Protein AF-A0A1Q7MFW9-F1 (afdb_monomer_lite)

Sequence (158 aa):
MPTKRAYESSNGEKGNTLKLGLRKPKQKEQSEVTTAESVGSNRLRELCGNDAELFTTMSRLMFLDPKKIITPLDKTLKEAQDYEAQGNKLRAEIGYRIAGGISLSKGDLDGVNTYFSKATSLAGDSHPEYQIILKKSREAVAVAGKYYAEFDSANLQA

pLDDT: mean 81.82, std 22.63, range [28.22, 98.69]

Structure (mmCIF, N/CA/C/O backbone):
data_AF-A0A1Q7MFW9-F1
#
_entry.id   AF-A0A1Q7MFW9-F1
#
loop_
_atom_site.group_PDB
_atom_site.id
_atom_site.type_symbol
_atom_site.label_atom_id
_atom_site.label_alt_id
_atom_site.label_comp_id
_atom_site.label_asym_id
_atom_site.label_entity_id
_atom_site.label_seq_id
_atom_site.pdbx_PDB_ins_code
_atom_site.Cartn_x
_atom_site.Cartn_y
_atom_site.Cartn_z
_atom_site.occupancy
_atom_site.B_iso_or_equiv
_atom_site.auth_seq_id
_atom_site.auth_comp_id
_atom_site.auth_asym_id
_atom_site.auth_atom_id
_atom_site.pdbx_PDB_model_num
ATOM 1 N N . MET A 1 1 ? 23.913 26.179 65.422 1.00 28.22 1 MET A N 1
ATOM 2 C CA . MET A 1 1 ? 25.230 26.745 65.802 1.00 28.22 1 MET A CA 1
ATOM 3 C C . MET A 1 1 ? 26.003 25.662 66.573 1.00 28.22 1 MET A C 1
ATOM 5 O O . MET A 1 1 ? 25.335 24.867 67.216 1.00 28.22 1 MET A O 1
ATOM 9 N N . PRO A 1 2 ? 27.334 25.530 66.413 1.00 50.75 2 PRO A N 1
ATOM 10 C CA . PRO A 1 2 ? 27.967 24.445 65.633 1.00 50.75 2 PRO A CA 1
ATOM 11 C C . PRO A 1 2 ? 28.971 23.552 66.410 1.00 50.75 2 PRO A C 1
ATOM 13 O O . PRO A 1 2 ? 29.142 23.725 67.608 1.00 50.75 2 PRO A O 1
ATOM 16 N N . THR A 1 3 ? 29.695 22.699 65.653 1.00 42.19 3 THR A N 1
ATOM 17 C CA . THR A 1 3 ? 31.015 22.036 65.891 1.00 42.19 3 THR A CA 1
ATOM 18 C C . THR A 1 3 ? 30.978 20.551 66.301 1.00 42.19 3 THR A C 1
ATOM 20 O O . THR A 1 3 ? 30.142 20.167 67.095 1.00 42.19 3 THR A O 1
ATOM 23 N N . LYS A 1 4 ? 31.819 19.628 65.800 1.00 49.97 4 LYS A N 1
ATOM 24 C CA . LYS A 1 4 ? 33.060 19.679 64.995 1.00 49.97 4 LYS A CA 1
ATOM 25 C C . LYS A 1 4 ? 33.347 18.271 64.413 1.00 49.97 4 LYS A C 1
ATOM 27 O O . LYS A 1 4 ? 32.956 17.272 65.005 1.00 49.97 4 LYS A O 1
ATOM 32 N N . ARG A 1 5 ? 34.069 18.217 63.285 1.00 45.78 5 ARG A N 1
ATOM 33 C CA . ARG A 1 5 ? 34.756 17.032 62.720 1.00 45.78 5 ARG A CA 1
ATOM 34 C C . ARG A 1 5 ? 35.966 16.611 63.572 1.00 45.78 5 ARG A C 1
ATOM 36 O O . ARG A 1 5 ? 36.672 17.488 64.061 1.00 45.78 5 ARG A O 1
ATOM 43 N N . ALA A 1 6 ? 36.272 15.313 63.553 1.00 45.50 6 ALA A N 1
ATOM 44 C CA . ALA A 1 6 ? 37.610 14.687 63.556 1.00 45.50 6 ALA A CA 1
ATOM 45 C C . ALA A 1 6 ? 37.443 13.352 62.771 1.00 45.50 6 ALA A C 1
ATOM 47 O O . ALA A 1 6 ? 36.455 12.667 63.020 1.00 45.50 6 ALA A O 1
ATOM 48 N N . TYR A 1 7 ? 38.097 13.055 61.629 1.00 38.31 7 TYR A N 1
ATOM 49 C CA . TYR A 1 7 ? 39.507 12.643 61.400 1.00 38.31 7 TYR A CA 1
ATOM 50 C C . TYR A 1 7 ? 39.953 11.567 62.427 1.00 38.31 7 TYR A C 1
ATOM 52 O O . TYR A 1 7 ? 39.800 11.807 63.614 1.00 38.31 7 TYR A O 1
ATOM 60 N N . GLU A 1 8 ? 40.464 10.367 62.102 1.00 39.97 8 GLU A N 1
ATOM 61 C CA . GLU A 1 8 ? 41.259 9.925 60.942 1.00 39.97 8 GLU A CA 1
ATOM 62 C C . GLU A 1 8 ? 41.474 8.378 60.931 1.00 39.97 8 GLU A C 1
ATOM 64 O O . GLU A 1 8 ? 41.516 7.754 61.985 1.00 39.97 8 GLU A O 1
ATOM 69 N N . SER A 1 9 ? 41.604 7.811 59.721 1.00 39.53 9 SER A N 1
ATOM 70 C CA . SER A 1 9 ? 42.406 6.661 59.220 1.00 39.53 9 SER A CA 1
ATOM 71 C C . SER A 1 9 ? 42.798 5.432 60.075 1.00 39.53 9 SER A C 1
ATOM 73 O O . SER A 1 9 ? 43.482 5.559 61.081 1.00 39.53 9 SER A O 1
ATOM 75 N N . SER A 1 10 ? 42.629 4.214 59.516 1.00 38.75 10 SER A N 1
ATOM 76 C CA . SER A 1 10 ? 43.718 3.466 58.823 1.00 38.75 10 SER A CA 1
ATOM 77 C C . SER A 1 10 ? 43.431 1.956 58.615 1.00 38.75 10 SER A C 1
ATOM 79 O O . SER A 1 10 ? 43.201 1.223 59.569 1.00 38.75 10 SER A O 1
ATOM 81 N N . ASN A 1 11 ? 43.497 1.544 57.339 1.00 38.81 11 ASN A N 1
ATOM 82 C CA . ASN A 1 11 ? 43.987 0.302 56.702 1.00 38.81 11 ASN A CA 1
ATOM 83 C C . ASN A 1 11 ? 43.806 -1.113 57.298 1.00 38.81 11 ASN A C 1
ATOM 85 O O . ASN A 1 11 ? 44.225 -1.423 58.407 1.00 38.81 11 ASN A O 1
ATOM 89 N N . GLY A 1 12 ? 43.401 -2.033 56.407 1.00 34.81 12 GLY A N 1
ATOM 90 C CA . GLY A 1 12 ? 43.623 -3.479 56.528 1.00 34.81 12 GLY A CA 1
ATOM 91 C C . GLY A 1 12 ? 42.933 -4.294 55.426 1.00 34.81 12 GLY A C 1
ATOM 92 O O . GLY A 1 12 ? 41.794 -4.716 55.590 1.00 34.81 12 GLY A O 1
ATOM 93 N N . GLU A 1 13 ? 43.622 -4.501 54.301 1.00 40.34 13 GLU A N 1
ATOM 94 C CA . GLU A 1 13 ? 43.257 -5.391 53.185 1.00 40.34 13 GLU A CA 1
ATOM 95 C C . GLU A 1 13 ? 42.935 -6.827 53.636 1.00 40.34 13 GLU A C 1
ATOM 97 O O . GLU A 1 13 ? 43.665 -7.346 54.474 1.00 40.34 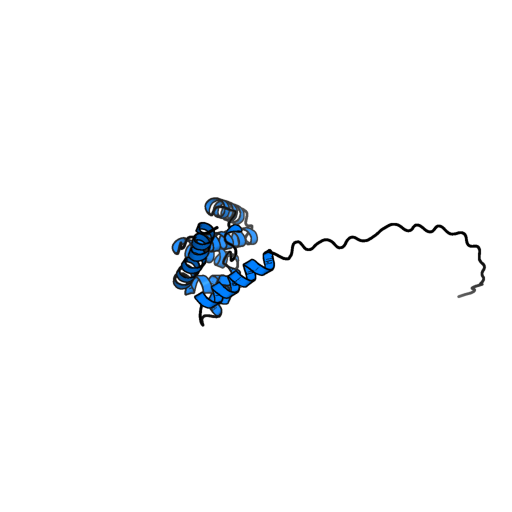13 GLU A O 1
ATOM 102 N N . LYS A 1 14 ? 41.972 -7.507 52.982 1.00 40.44 14 LYS A N 1
ATOM 103 C CA . LYS A 1 14 ? 42.160 -8.834 52.341 1.00 40.44 14 LYS A CA 1
ATOM 104 C C . LYS A 1 14 ? 41.146 -9.006 51.209 1.00 40.44 14 LYS A C 1
ATOM 106 O O . LYS A 1 14 ? 39.958 -8.745 51.370 1.00 40.44 14 LYS A O 1
ATOM 111 N N . GLY A 1 15 ? 41.660 -9.391 50.046 1.00 38.84 15 GLY A N 1
ATOM 112 C CA . GLY A 1 15 ? 40.927 -9.402 48.790 1.00 38.84 15 GLY A CA 1
ATOM 113 C C . GLY A 1 15 ? 39.877 -10.498 48.648 1.00 38.84 15 GLY A C 1
ATOM 114 O O . GLY A 1 15 ? 39.863 -11.494 49.364 1.00 38.84 15 GLY A O 1
ATOM 115 N N . ASN A 1 16 ? 39.060 -10.334 47.612 1.00 41.00 16 ASN A N 1
ATOM 116 C CA . ASN A 1 16 ? 38.614 -11.468 46.824 1.00 41.00 16 ASN A CA 1
ATOM 117 C C . ASN A 1 16 ? 38.472 -11.026 45.365 1.00 41.00 16 ASN A C 1
ATOM 119 O O . ASN A 1 16 ? 37.621 -10.214 45.008 1.00 41.00 16 ASN A O 1
ATOM 123 N N . THR A 1 17 ? 39.381 -11.522 44.534 1.00 44.28 17 THR A N 1
ATOM 124 C CA . THR A 1 17 ? 39.341 -11.366 43.087 1.00 44.28 17 THR A CA 1
ATOM 125 C C . THR A 1 17 ? 38.391 -12.420 42.533 1.00 44.28 17 THR A C 1
ATOM 127 O O . THR A 1 17 ? 38.665 -13.613 42.595 1.00 44.28 17 THR A O 1
ATOM 130 N N . LEU A 1 18 ? 37.268 -11.992 41.961 1.00 49.91 18 LEU A N 1
ATOM 131 C CA . LEU A 1 18 ? 36.457 -12.851 41.102 1.00 49.91 18 LEU A CA 1
ATOM 132 C C . LEU A 1 18 ? 36.502 -12.293 39.684 1.00 49.91 18 LEU A C 1
ATOM 134 O O . LEU A 1 18 ? 35.761 -11.391 39.302 1.00 49.91 18 LEU A O 1
ATOM 138 N N . LYS A 1 19 ? 37.433 -12.855 38.908 1.00 53.09 19 LYS A N 1
ATOM 139 C CA . LYS A 1 19 ? 37.384 -12.870 37.449 1.00 53.09 19 LYS A CA 1
ATOM 140 C C . LYS A 1 19 ? 36.306 -13.860 37.009 1.00 53.09 19 LYS A C 1
ATOM 142 O O . LYS A 1 19 ? 36.473 -15.049 37.249 1.00 53.09 19 LYS A O 1
ATOM 147 N N . LEU A 1 20 ? 35.271 -13.392 36.314 1.00 48.12 20 LEU A N 1
ATOM 148 C CA . LEU A 1 20 ? 34.436 -14.170 35.381 1.00 48.12 20 LEU A CA 1
ATOM 149 C C . LEU A 1 20 ? 33.438 -13.188 34.740 1.00 48.12 20 LEU A C 1
ATOM 151 O O . LEU A 1 20 ? 32.806 -12.428 35.453 1.00 48.12 20 LEU A O 1
ATOM 155 N N . GLY A 1 21 ? 33.221 -13.075 33.438 1.00 42.22 21 GLY A N 1
ATOM 156 C CA . GLY A 1 21 ? 33.693 -13.789 32.268 1.00 42.22 21 GLY A CA 1
ATOM 157 C C . GLY A 1 21 ? 33.324 -12.952 31.033 1.00 42.22 21 GLY A C 1
ATOM 158 O O . GLY A 1 21 ? 32.629 -11.939 31.121 1.00 42.22 21 GLY A O 1
ATOM 159 N N . LEU A 1 22 ? 33.859 -13.353 29.887 1.00 50.66 22 LEU A N 1
ATOM 160 C CA . LEU A 1 22 ? 33.837 -12.624 28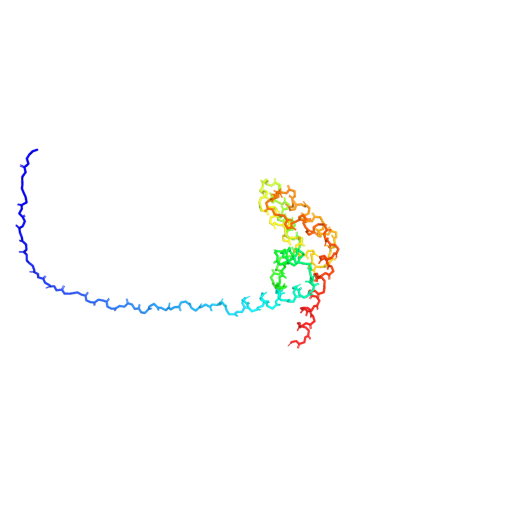.626 1.00 50.66 22 LEU A CA 1
ATOM 161 C C . LEU A 1 22 ? 32.414 -12.224 28.188 1.00 50.66 22 LEU A C 1
ATOM 163 O O . LEU A 1 22 ? 31.549 -13.076 27.979 1.00 50.66 22 LEU A O 1
ATOM 167 N N . ARG A 1 23 ? 32.201 -10.922 27.955 1.00 46.72 23 ARG A N 1
ATOM 168 C CA . ARG A 1 23 ? 31.077 -10.422 27.154 1.00 46.72 23 ARG A CA 1
ATOM 169 C C . ARG A 1 23 ? 31.237 -10.948 25.727 1.00 46.72 23 ARG A C 1
ATOM 171 O O . ARG A 1 23 ? 32.089 -10.472 24.985 1.00 46.72 23 ARG A O 1
ATOM 178 N N . LYS A 1 24 ? 30.407 -11.917 25.343 1.00 54.25 24 LYS A N 1
ATOM 179 C CA . LYS A 1 24 ? 30.194 -12.278 23.937 1.00 54.25 24 LYS A CA 1
ATOM 180 C C . LYS A 1 24 ? 29.537 -11.078 23.234 1.00 54.25 24 LYS A C 1
ATOM 182 O O . LYS A 1 24 ? 28.465 -10.664 23.683 1.00 54.25 24 LYS A O 1
ATOM 187 N N . PRO A 1 25 ? 30.108 -10.500 22.165 1.00 45.75 25 PRO A N 1
ATOM 188 C CA . PRO A 1 25 ? 29.336 -9.624 21.302 1.00 45.75 25 PRO A CA 1
ATOM 189 C C . PRO A 1 25 ? 28.259 -10.465 20.612 1.00 45.75 25 PRO A C 1
ATOM 191 O O . PRO A 1 25 ? 28.536 -11.496 20.003 1.00 45.75 25 PRO A O 1
ATOM 194 N N . LYS A 1 26 ? 27.011 -10.028 20.770 1.00 40.56 26 LYS A N 1
ATOM 195 C CA . LYS A 1 26 ? 25.830 -10.556 20.091 1.00 40.56 26 LYS A CA 1
ATOM 196 C C . LYS A 1 26 ? 26.087 -10.437 18.582 1.00 40.56 26 LYS A C 1
ATOM 198 O O . LYS A 1 26 ? 26.210 -9.320 18.080 1.00 40.56 26 LYS A O 1
ATOM 203 N N . GLN A 1 27 ? 26.254 -11.570 17.895 1.00 40.00 27 GLN A N 1
ATOM 204 C CA . GLN A 1 27 ? 26.339 -11.614 16.436 1.00 40.00 27 GLN A CA 1
ATOM 205 C C . GLN A 1 27 ? 25.121 -10.889 15.864 1.00 40.00 27 GLN A C 1
ATOM 207 O O . GLN A 1 27 ? 23.979 -11.215 16.177 1.00 40.00 27 GLN A O 1
ATOM 212 N N . LYS A 1 28 ? 25.395 -9.861 15.064 1.00 44.44 28 LYS A N 1
ATOM 213 C CA . LYS A 1 28 ? 24.419 -9.194 14.215 1.00 44.44 28 LYS A CA 1
ATOM 214 C C . LYS A 1 28 ? 23.969 -10.179 13.134 1.00 44.44 28 LYS A C 1
ATOM 216 O O . LYS A 1 28 ? 24.685 -10.366 12.156 1.00 44.44 28 LYS A O 1
ATOM 221 N N . GLU A 1 29 ? 22.762 -10.716 13.255 1.00 44.16 29 GLU A N 1
ATOM 222 C CA . GLU A 1 29 ? 21.945 -11.133 12.105 1.00 44.16 29 GLU A CA 1
ATOM 223 C C . GLU A 1 29 ? 21.477 -9.876 11.341 1.00 44.16 29 GLU A C 1
ATOM 225 O O . GLU A 1 29 ? 20.299 -9.542 11.301 1.00 44.16 29 GLU A O 1
ATOM 230 N N . GLN A 1 30 ? 22.423 -9.092 10.810 1.00 44.34 30 GLN A N 1
ATOM 231 C CA . GLN A 1 30 ? 22.154 -7.812 10.133 1.00 44.34 30 GLN A CA 1
ATOM 232 C C . GLN A 1 30 ? 22.737 -7.765 8.710 1.00 44.34 30 GLN A C 1
ATOM 234 O O . GLN A 1 30 ? 22.884 -6.688 8.135 1.00 44.34 30 GLN A O 1
ATOM 239 N N . SER A 1 31 ? 23.099 -8.913 8.131 1.00 45.41 31 SER A N 1
ATOM 240 C CA . SER A 1 31 ? 23.775 -8.964 6.827 1.00 45.41 31 SER A CA 1
ATOM 241 C C . SER A 1 31 ? 22.852 -9.233 5.633 1.00 45.41 31 SER A C 1
ATOM 243 O O . SER A 1 31 ? 23.187 -8.809 4.531 1.00 45.41 31 SER A O 1
ATOM 245 N N . GLU A 1 32 ? 21.683 -9.856 5.812 1.00 46.91 32 GLU A N 1
ATOM 246 C CA . GLU A 1 32 ? 20.784 -10.152 4.677 1.00 46.91 32 GLU A CA 1
ATOM 247 C C . GLU A 1 32 ? 19.690 -9.095 4.469 1.00 46.91 32 GLU A C 1
ATOM 249 O O . GLU A 1 32 ? 19.438 -8.689 3.334 1.00 46.91 32 GLU A O 1
ATOM 254 N N . VAL A 1 33 ? 19.109 -8.561 5.553 1.00 46.81 33 VAL A N 1
ATOM 255 C CA . VAL A 1 33 ? 18.002 -7.581 5.488 1.00 46.81 33 VAL A CA 1
ATOM 256 C C . VAL A 1 33 ? 18.417 -6.293 4.762 1.00 46.81 33 VAL A C 1
ATOM 258 O O . VAL A 1 33 ? 17.661 -5.755 3.959 1.00 46.81 33 VAL A O 1
ATOM 261 N N . THR A 1 34 ? 19.651 -5.832 4.981 1.00 54.47 34 THR A N 1
ATOM 262 C CA . THR A 1 34 ? 20.167 -4.578 4.406 1.00 54.47 34 THR A CA 1
ATOM 263 C C . THR A 1 34 ? 20.448 -4.685 2.901 1.00 54.47 34 THR A C 1
ATOM 265 O O . THR A 1 34 ? 20.409 -3.689 2.178 1.00 54.47 34 THR A O 1
ATOM 268 N N . THR A 1 35 ? 20.720 -5.891 2.401 1.00 60.22 35 THR A N 1
ATOM 269 C CA . THR A 1 35 ? 21.112 -6.108 1.001 1.00 60.22 35 THR A CA 1
ATOM 270 C C . THR A 1 35 ? 19.882 -6.233 0.105 1.00 60.22 35 THR A C 1
ATOM 272 O O . THR A 1 35 ? 19.810 -5.572 -0.925 1.00 60.22 35 THR A O 1
ATOM 275 N N . ALA A 1 36 ? 18.865 -6.994 0.524 1.00 61.34 36 ALA A N 1
ATOM 276 C CA . ALA A 1 36 ? 17.633 -7.147 -0.253 1.00 61.34 36 ALA A CA 1
ATOM 277 C C . ALA A 1 36 ? 16.830 -5.838 -0.343 1.00 61.34 36 ALA A C 1
ATOM 279 O O . ALA A 1 36 ? 16.380 -5.466 -1.425 1.00 61.34 36 ALA A O 1
ATOM 280 N N . GLU A 1 37 ? 16.709 -5.090 0.760 1.00 64.19 37 GLU A N 1
ATOM 281 C CA . GLU A 1 37 ? 16.002 -3.801 0.754 1.00 64.19 37 GLU A CA 1
ATOM 282 C C . GLU A 1 37 ? 16.754 -2.724 -0.040 1.00 64.19 37 GLU A C 1
ATOM 284 O O . GLU A 1 37 ? 16.120 -1.909 -0.710 1.00 64.19 37 GLU A O 1
ATOM 289 N N . SER A 1 38 ? 18.093 -2.731 -0.031 1.00 74.56 38 SER A N 1
ATOM 290 C CA . SER A 1 38 ? 18.876 -1.782 -0.837 1.00 74.56 38 SER A CA 1
ATOM 291 C C . SER A 1 38 ? 18.818 -2.093 -2.335 1.00 74.56 38 SER A C 1
ATOM 293 O O . SER A 1 38 ? 18.642 -1.174 -3.135 1.00 74.56 38 SER A O 1
ATOM 295 N N . VAL A 1 39 ? 18.871 -3.372 -2.725 1.00 78.38 39 VAL A N 1
ATOM 296 C CA . VAL A 1 39 ? 18.668 -3.801 -4.121 1.00 78.38 39 VAL A CA 1
ATOM 297 C C . VAL A 1 39 ? 17.243 -3.482 -4.578 1.00 78.38 39 VAL A C 1
ATOM 299 O O . VAL A 1 39 ? 17.054 -2.861 -5.625 1.00 78.38 39 VAL A O 1
ATOM 302 N N . GLY A 1 40 ? 16.244 -3.819 -3.759 1.00 82.38 40 GLY A N 1
ATOM 303 C CA . GLY A 1 40 ? 14.843 -3.516 -4.032 1.00 82.38 40 GLY A CA 1
ATOM 304 C C . GLY A 1 40 ? 14.575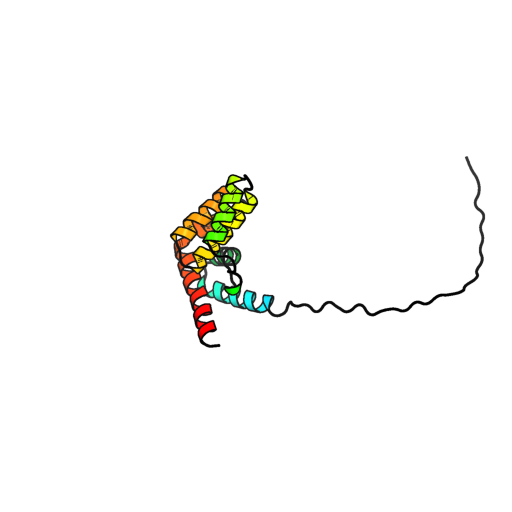 -2.014 -4.172 1.00 82.38 40 GLY A C 1
ATOM 305 O O . GLY A 1 40 ? 13.846 -1.605 -5.072 1.00 82.38 40 GLY A O 1
ATOM 306 N N . SER A 1 41 ? 15.199 -1.176 -3.341 1.00 86.88 41 SER A N 1
ATOM 307 C CA . SER A 1 41 ? 15.056 0.282 -3.425 1.00 86.88 41 SER A CA 1
ATOM 308 C C . SER A 1 41 ? 15.680 0.858 -4.701 1.00 86.88 41 SER A C 1
ATOM 310 O O . SER A 1 41 ? 15.068 1.709 -5.350 1.00 86.88 41 SER A O 1
ATOM 312 N N . ASN A 1 42 ? 16.856 0.370 -5.111 1.00 90.31 42 ASN A N 1
ATOM 313 C CA . ASN A 1 42 ? 17.483 0.796 -6.365 1.00 90.31 42 ASN A CA 1
ATOM 314 C C . ASN A 1 42 ? 16.610 0.438 -7.570 1.00 90.31 42 ASN A C 1
ATOM 316 O O . ASN A 1 42 ? 16.356 1.294 -8.416 1.00 90.31 42 ASN A O 1
ATOM 320 N N . ARG A 1 43 ? 16.072 -0.787 -7.608 1.00 92.81 43 ARG A N 1
ATOM 321 C CA . ARG A 1 43 ? 15.206 -1.209 -8.711 1.00 92.81 43 ARG A CA 1
ATOM 322 C C . ARG A 1 43 ? 13.911 -0.403 -8.777 1.00 92.81 43 ARG A C 1
ATOM 324 O O . ARG A 1 43 ? 13.512 0.046 -9.848 1.00 92.81 43 ARG A O 1
ATOM 331 N N . LEU A 1 44 ? 13.277 -0.157 -7.631 1.00 94.94 44 LEU A N 1
ATOM 332 C CA . LEU A 1 44 ? 12.092 0.697 -7.569 1.00 94.94 44 LEU A CA 1
ATOM 333 C C . LEU A 1 44 ? 12.387 2.115 -8.087 1.00 94.94 44 LEU A C 1
ATOM 335 O O . LEU A 1 44 ? 11.567 2.693 -8.799 1.00 94.94 44 LEU A O 1
ATOM 339 N N . ARG A 1 45 ? 13.567 2.669 -7.781 1.00 95.62 45 ARG A N 1
ATOM 340 C CA . ARG A 1 45 ? 13.995 3.982 -8.287 1.00 95.62 45 ARG A CA 1
ATOM 341 C C . ARG A 1 45 ? 14.084 4.011 -9.808 1.00 95.62 45 ARG A C 1
ATOM 343 O O . ARG A 1 45 ? 13.609 4.967 -10.411 1.00 95.62 45 ARG A O 1
ATOM 350 N N . GLU A 1 46 ? 14.648 2.975 -10.420 1.00 95.50 46 GLU A N 1
ATOM 351 C CA . GLU A 1 46 ? 14.717 2.858 -11.881 1.00 95.50 46 GLU A CA 1
ATOM 352 C C . GLU A 1 46 ? 13.321 2.823 -12.512 1.00 95.50 46 GLU A C 1
ATOM 354 O O . GLU A 1 46 ? 13.072 3.522 -13.493 1.00 95.50 46 GLU A O 1
ATOM 359 N N . LEU A 1 47 ? 12.391 2.061 -11.924 1.00 96.50 47 LEU A N 1
ATOM 360 C CA . LEU A 1 47 ? 11.018 1.944 -12.427 1.00 96.50 47 LEU A CA 1
ATOM 361 C C . LEU A 1 47 ? 10.218 3.248 -12.301 1.00 96.50 47 LEU A C 1
ATOM 363 O O . LEU A 1 47 ? 9.392 3.535 -13.167 1.00 96.50 47 LEU A O 1
ATOM 367 N N . CYS A 1 48 ? 10.467 4.042 -11.257 1.00 96.44 48 CYS A N 1
ATOM 368 C CA . CYS A 1 48 ? 9.854 5.362 -11.090 1.00 96.44 48 CYS A CA 1
ATOM 369 C C . CYS A 1 48 ? 10.505 6.453 -11.963 1.00 96.44 48 CYS A C 1
ATOM 371 O O . CYS A 1 48 ? 9.921 7.524 -12.143 1.00 96.44 48 CYS A O 1
ATOM 373 N N . GLY A 1 49 ? 11.706 6.215 -12.503 1.00 95.06 49 GLY A N 1
ATOM 374 C CA . GLY A 1 49 ? 12.437 7.180 -13.323 1.00 95.06 49 GLY A CA 1
ATOM 375 C C . GLY A 1 49 ? 12.654 8.517 -12.604 1.00 95.06 49 GLY A C 1
ATOM 376 O O . GLY A 1 49 ? 13.215 8.570 -11.510 1.00 95.06 49 GLY A O 1
ATOM 377 N N . ASN A 1 50 ? 12.194 9.611 -13.218 1.00 94.69 50 ASN A N 1
ATOM 378 C CA . ASN A 1 50 ? 12.335 10.966 -12.672 1.00 94.69 50 ASN A CA 1
ATOM 379 C C . ASN A 1 50 ? 11.236 11.347 -11.659 1.00 94.69 50 ASN A C 1
ATOM 381 O O . ASN A 1 50 ? 11.287 12.442 -11.096 1.00 94.69 50 ASN A O 1
ATOM 385 N N . ASP A 1 51 ? 10.246 10.483 -11.412 1.00 97.25 51 ASP A N 1
ATOM 386 C CA . ASP A 1 51 ? 9.178 10.758 -10.448 1.00 97.25 51 ASP A CA 1
ATOM 387 C C . ASP A 1 51 ? 9.638 10.445 -9.014 1.00 97.25 51 ASP A C 1
ATOM 389 O O . ASP A 1 51 ? 9.360 9.390 -8.436 1.00 97.25 51 ASP A O 1
ATOM 393 N N . ALA A 1 52 ? 10.378 11.390 -8.430 1.00 96.31 52 ALA A N 1
ATOM 394 C CA . ALA A 1 52 ? 10.904 11.280 -7.070 1.00 96.31 52 ALA A CA 1
ATOM 395 C C . ALA A 1 52 ? 9.798 11.190 -6.000 1.00 96.31 52 ALA A C 1
ATOM 397 O O . ALA A 1 52 ? 9.989 10.561 -4.953 1.00 96.31 52 ALA A O 1
ATOM 398 N N . GLU A 1 53 ? 8.643 11.805 -6.259 1.00 97.44 53 GLU A N 1
ATOM 399 C CA . GLU A 1 53 ? 7.494 11.791 -5.356 1.00 97.44 53 GLU A CA 1
ATOM 400 C C . GLU A 1 53 ? 6.845 10.402 -5.334 1.00 97.44 53 GLU A C 1
ATOM 402 O O . GLU A 1 53 ? 6.602 9.846 -4.257 1.00 97.44 53 GLU A O 1
ATOM 407 N N . LEU A 1 54 ? 6.643 9.800 -6.512 1.00 97.44 54 LEU A N 1
ATOM 408 C CA . LEU A 1 54 ? 6.161 8.428 -6.630 1.00 97.44 54 LEU A CA 1
ATOM 409 C C . LEU A 1 54 ? 7.167 7.458 -6.013 1.00 97.44 54 LEU A C 1
ATOM 411 O O . LEU A 1 54 ? 6.776 6.650 -5.181 1.00 97.44 54 LEU A O 1
ATOM 415 N N . PHE A 1 55 ? 8.463 7.577 -6.319 1.00 97.31 55 PHE A N 1
ATOM 416 C CA . PHE A 1 55 ? 9.499 6.745 -5.697 1.00 97.31 55 PHE A CA 1
ATOM 417 C C . PHE A 1 55 ? 9.436 6.772 -4.163 1.00 97.31 55 PHE A C 1
ATOM 419 O O . PHE A 1 55 ? 9.428 5.720 -3.520 1.00 97.31 55 PHE A O 1
ATOM 426 N N . THR A 1 56 ? 9.363 7.967 -3.573 1.00 96.88 56 THR A N 1
ATOM 427 C CA . THR A 1 56 ? 9.316 8.130 -2.112 1.00 96.88 56 THR A CA 1
ATOM 428 C C . THR A 1 56 ? 8.050 7.510 -1.527 1.00 96.88 56 THR A C 1
ATOM 430 O O . THR A 1 56 ? 8.108 6.837 -0.499 1.00 96.88 56 THR A O 1
ATOM 433 N N . THR A 1 57 ? 6.917 7.699 -2.201 1.00 97.62 57 THR A N 1
ATOM 434 C CA . THR A 1 57 ? 5.615 7.152 -1.803 1.00 97.62 57 THR A CA 1
ATOM 435 C C . THR A 1 57 ? 5.614 5.626 -1.870 1.00 97.62 57 THR A C 1
ATOM 437 O O . THR A 1 57 ? 5.345 4.960 -0.872 1.00 97.62 57 THR A O 1
ATOM 440 N N . MET A 1 58 ? 6.000 5.056 -3.012 1.00 97.06 58 MET A N 1
ATOM 441 C CA . MET A 1 58 ? 6.069 3.609 -3.218 1.00 97.06 58 MET A CA 1
ATOM 442 C C . MET A 1 58 ? 7.041 2.948 -2.232 1.00 97.06 58 MET A C 1
ATOM 444 O O . MET A 1 58 ? 6.707 1.921 -1.653 1.00 97.06 58 MET A O 1
ATOM 448 N N . SER A 1 59 ? 8.194 3.567 -1.950 1.00 95.19 59 SER A N 1
ATOM 449 C CA . SER A 1 59 ? 9.180 3.032 -0.993 1.00 95.19 59 SER A CA 1
ATOM 450 C C . SER A 1 59 ? 8.636 2.893 0.433 1.00 95.19 59 SER A C 1
ATOM 452 O O . SER A 1 59 ? 9.155 2.093 1.206 1.00 95.19 59 SER A O 1
ATOM 454 N N . ARG A 1 60 ? 7.614 3.677 0.800 1.00 95.44 60 ARG A N 1
ATOM 455 C CA . ARG A 1 60 ? 6.955 3.608 2.115 1.00 95.44 60 ARG A CA 1
ATOM 456 C C . ARG A 1 60 ? 5.789 2.626 2.146 1.00 95.44 60 ARG A C 1
ATOM 458 O O . ARG A 1 60 ? 5.497 2.072 3.202 1.00 95.44 60 ARG A O 1
ATOM 465 N N . LEU A 1 61 ? 5.090 2.473 1.022 1.00 96.56 61 LEU A N 1
ATOM 466 C CA . LEU A 1 61 ? 3.816 1.754 0.950 1.00 96.56 61 LEU A CA 1
ATOM 467 C C . LEU A 1 61 ? 3.942 0.332 0.388 1.00 96.56 61 LEU A C 1
ATOM 469 O O . LEU A 1 61 ? 3.077 -0.498 0.659 1.00 96.56 61 LEU A O 1
ATOM 473 N N . MET A 1 62 ? 4.994 0.037 -0.378 1.00 94.12 62 MET A N 1
ATOM 474 C CA . MET A 1 62 ? 5.246 -1.296 -0.925 1.00 94.12 62 MET A CA 1
ATOM 475 C C . MET A 1 62 ? 5.977 -2.204 0.054 1.00 94.12 62 MET A C 1
ATOM 477 O O . MET A 1 62 ? 6.838 -1.785 0.827 1.00 94.12 62 MET A O 1
ATOM 481 N N . PHE A 1 63 ? 5.734 -3.500 -0.108 1.00 93.00 63 PHE A N 1
ATOM 482 C CA . PHE A 1 63 ? 6.609 -4.539 0.414 1.00 93.00 63 PHE A CA 1
ATOM 483 C C . PHE A 1 63 ? 7.770 -4.745 -0.563 1.00 93.00 63 PHE A C 1
ATOM 485 O O . PHE A 1 63 ? 7.613 -5.451 -1.556 1.00 93.00 63 PHE A O 1
ATOM 492 N N . LEU A 1 64 ? 8.921 -4.119 -0.300 1.00 91.44 64 LEU A N 1
ATOM 493 C CA . LEU A 1 64 ? 10.115 -4.250 -1.157 1.00 91.44 64 LEU A CA 1
ATOM 494 C C . LEU A 1 64 ? 10.729 -5.659 -1.130 1.00 91.44 64 LEU A C 1
ATOM 496 O O . LEU A 1 64 ? 11.488 -6.036 -2.013 1.00 91.44 64 LEU A O 1
ATOM 500 N N . ASP A 1 65 ? 10.384 -6.447 -0.117 1.00 88.44 65 ASP A N 1
ATOM 501 C CA . ASP A 1 65 ? 10.652 -7.878 -0.079 1.00 88.44 65 ASP A CA 1
ATOM 502 C C . ASP A 1 65 ? 9.306 -8.620 -0.136 1.00 88.44 65 ASP A C 1
ATOM 504 O O . ASP A 1 65 ? 8.565 -8.602 0.856 1.00 88.44 65 ASP A O 1
ATOM 508 N N . PRO A 1 66 ? 8.961 -9.266 -1.268 1.00 84.88 66 PRO A N 1
ATOM 509 C CA . PRO A 1 66 ? 7.688 -9.969 -1.426 1.00 84.88 66 PRO A CA 1
ATOM 510 C C . PRO A 1 66 ? 7.469 -11.071 -0.383 1.00 84.88 66 PRO A C 1
ATOM 512 O O . PRO A 1 66 ? 6.328 -11.356 -0.021 1.00 84.88 66 PRO A O 1
ATOM 515 N N . LYS A 1 67 ? 8.545 -11.647 0.179 1.00 87.94 67 LYS A N 1
ATOM 516 C CA . LYS A 1 67 ? 8.458 -12.675 1.232 1.00 87.94 67 LYS A CA 1
ATOM 517 C C . LYS A 1 67 ? 7.868 -12.131 2.535 1.00 87.94 67 LYS A C 1
ATOM 519 O O . LYS A 1 67 ? 7.417 -12.906 3.374 1.00 87.94 67 LYS A O 1
ATOM 524 N N . LYS A 1 68 ? 7.834 -10.805 2.709 1.00 87.56 68 LYS A N 1
ATOM 525 C CA . LYS A 1 68 ? 7.202 -10.143 3.861 1.00 87.56 68 LYS A CA 1
ATOM 526 C C . LYS A 1 68 ? 5.678 -10.070 3.749 1.00 87.56 68 LYS A C 1
ATOM 528 O O . LYS A 1 68 ? 5.023 -9.725 4.732 1.00 87.56 68 LYS A O 1
ATOM 533 N N . ILE A 1 69 ? 5.095 -10.431 2.604 1.00 87.69 69 ILE A N 1
ATOM 534 C CA . ILE A 1 69 ? 3.643 -1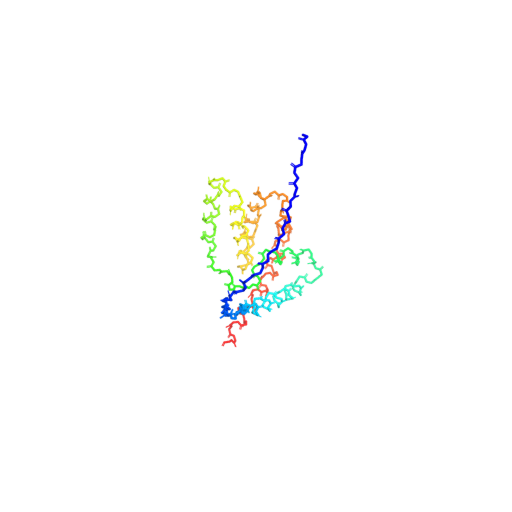0.541 2.425 1.00 87.69 69 ILE A CA 1
ATOM 535 C C . ILE A 1 69 ? 3.169 -11.884 3.002 1.00 87.69 69 ILE A C 1
ATOM 537 O O . ILE A 1 69 ? 2.821 -12.819 2.289 1.00 87.69 69 ILE A O 1
ATOM 541 N N . ILE A 1 70 ? 3.201 -11.992 4.331 1.00 89.38 70 ILE A N 1
ATOM 542 C CA . ILE A 1 70 ? 2.877 -13.228 5.063 1.00 89.38 70 ILE A CA 1
ATOM 543 C C . ILE A 1 70 ? 1.388 -13.366 5.404 1.00 89.38 70 ILE A C 1
ATOM 545 O O . ILE A 1 70 ? 0.903 -14.470 5.649 1.00 89.38 70 ILE A O 1
ATOM 549 N N . THR A 1 71 ? 0.656 -12.252 5.441 1.00 89.25 71 THR A N 1
ATOM 550 C CA . THR A 1 71 ? -0.756 -12.227 5.839 1.00 89.25 71 THR A CA 1
ATOM 551 C C . THR A 1 71 ? -1.641 -12.071 4.602 1.00 89.25 71 THR A C 1
ATOM 553 O O . THR A 1 71 ? -1.446 -11.120 3.844 1.00 89.25 71 THR A O 1
ATOM 556 N N . PRO A 1 72 ? -2.632 -12.957 4.387 1.00 93.44 72 PRO A N 1
ATOM 557 C CA . PRO A 1 72 ? -3.588 -12.808 3.296 1.00 93.44 72 PRO A CA 1
ATOM 558 C C . PRO A 1 72 ? -4.433 -11.539 3.434 1.00 93.44 72 PRO A C 1
ATOM 560 O O . PRO A 1 72 ? -4.835 -11.178 4.542 1.00 93.44 72 PRO A O 1
ATOM 563 N N . LEU A 1 73 ? -4.779 -10.931 2.293 1.00 96.12 73 LEU A N 1
ATOM 564 C CA . LEU A 1 73 ? -5.593 -9.711 2.221 1.00 96.12 73 LEU A CA 1
ATOM 565 C C . LEU A 1 73 ? -6.880 -9.812 3.055 1.00 96.12 73 LEU A C 1
ATOM 567 O O . LEU A 1 73 ? -7.132 -8.941 3.878 1.00 96.12 73 LEU A O 1
ATOM 571 N N . ASP A 1 74 ? -7.647 -10.895 2.912 1.00 96.75 74 ASP A N 1
ATOM 572 C CA . ASP A 1 74 ? -8.929 -11.070 3.612 1.00 96.75 74 ASP A CA 1
ATOM 573 C C . ASP A 1 74 ? -8.774 -11.043 5.135 1.00 96.75 74 ASP A C 1
ATOM 575 O O . ASP A 1 74 ? -9.595 -10.462 5.847 1.00 96.75 74 ASP A O 1
ATOM 579 N N . LYS A 1 75 ? -7.687 -11.634 5.647 1.00 97.12 75 LYS A N 1
ATOM 580 C CA . LYS A 1 75 ? -7.381 -11.615 7.078 1.00 97.12 75 LYS A CA 1
ATOM 581 C C . LYS A 1 75 ? -7.016 -10.203 7.531 1.00 97.12 75 LYS A C 1
ATOM 583 O O . LYS A 1 75 ? -7.550 -9.739 8.534 1.00 97.12 75 LYS A O 1
ATOM 588 N N . THR A 1 76 ? -6.162 -9.511 6.776 1.00 97.06 76 THR A N 1
ATOM 589 C CA . THR A 1 76 ? -5.802 -8.112 7.048 1.00 97.06 76 THR A CA 1
ATOM 590 C C . THR A 1 76 ? -7.031 -7.202 7.062 1.00 97.06 76 THR A C 1
ATOM 592 O O . THR A 1 76 ? -7.156 -6.362 7.951 1.00 97.06 76 THR A O 1
ATOM 595 N N . LEU A 1 77 ? -7.958 -7.382 6.119 1.00 98.06 77 LEU A N 1
ATOM 596 C CA . LEU A 1 77 ? -9.184 -6.588 6.038 1.00 98.06 77 LEU A CA 1
ATOM 597 C C . LEU A 1 77 ? -10.120 -6.850 7.206 1.00 98.06 77 LEU A C 1
ATOM 599 O O . LEU A 1 77 ? -10.615 -5.896 7.802 1.00 98.06 77 LEU A O 1
ATOM 603 N N . LYS A 1 78 ? -10.326 -8.121 7.563 1.00 98.19 78 LYS A N 1
ATOM 604 C CA . LYS A 1 78 ? -11.153 -8.479 8.715 1.00 98.19 78 LYS A CA 1
ATOM 605 C C . LYS A 1 78 ? -10.617 -7.842 9.997 1.00 98.19 78 LYS A C 1
ATOM 607 O O . LYS A 1 78 ? -11.369 -7.205 10.724 1.00 98.19 78 LYS A O 1
ATOM 612 N N . GLU A 1 79 ? -9.310 -7.938 10.232 1.00 97.56 79 GLU A N 1
ATOM 613 C CA . GLU A 1 79 ? -8.673 -7.318 11.398 1.00 97.56 79 GLU A CA 1
ATOM 614 C C . GLU A 1 79 ? -8.804 -5.785 11.380 1.00 97.56 79 GLU A C 1
ATOM 616 O O . GLU A 1 79 ? -9.128 -5.185 12.405 1.00 97.56 79 GLU A O 1
ATOM 621 N N . ALA A 1 80 ? -8.605 -5.136 10.226 1.00 98.19 80 ALA A N 1
ATOM 622 C CA . ALA A 1 80 ? -8.764 -3.686 10.089 1.00 98.19 80 ALA A CA 1
ATOM 623 C C . ALA A 1 80 ? -10.198 -3.227 10.408 1.00 98.19 80 ALA A C 1
ATOM 625 O O . ALA A 1 80 ? -10.387 -2.253 11.139 1.00 98.19 80 ALA A O 1
ATOM 626 N N . GLN A 1 81 ? -11.197 -3.955 9.904 1.00 98.44 81 GLN A N 1
ATOM 627 C CA . GLN A 1 81 ? -12.617 -3.697 10.150 1.00 98.44 81 GLN A CA 1
ATOM 628 C C . GLN A 1 81 ? -12.990 -3.911 11.620 1.00 98.44 81 GLN A C 1
ATOM 630 O O . GLN A 1 81 ? -13.689 -3.077 12.195 1.00 98.44 81 GLN A O 1
ATOM 635 N N . ASP A 1 82 ? -12.480 -4.971 12.252 1.00 98.56 82 ASP A N 1
ATOM 636 C CA . ASP A 1 82 ? -12.695 -5.232 13.677 1.00 98.56 82 ASP A CA 1
ATOM 637 C C . ASP A 1 82 ? -12.126 -4.090 14.537 1.00 98.56 82 ASP A C 1
ATOM 639 O O . ASP A 1 82 ? -12.776 -3.638 15.483 1.00 98.56 82 ASP A O 1
ATOM 643 N N . TYR A 1 83 ? -10.943 -3.565 14.193 1.00 98.44 83 TYR A N 1
ATOM 644 C CA . TYR A 1 83 ? -10.372 -2.397 14.869 1.00 98.44 83 TYR A CA 1
ATOM 645 C C . TYR A 1 83 ? -11.175 -1.116 14.628 1.00 98.44 83 TYR A C 1
ATOM 647 O O . TYR A 1 83 ? -11.350 -0.335 15.567 1.00 98.44 83 TYR A O 1
ATOM 655 N N . GLU A 1 84 ? -11.677 -0.898 13.409 1.00 97.81 84 GLU A N 1
ATOM 656 C CA . GLU A 1 84 ? -12.527 0.253 13.077 1.00 97.81 84 GLU A CA 1
ATOM 657 C C . GLU A 1 84 ? -13.818 0.216 13.908 1.00 97.81 84 GLU A C 1
ATOM 659 O O . GLU A 1 84 ? -14.162 1.211 14.549 1.00 97.81 84 GLU A O 1
ATOM 664 N N . ALA A 1 85 ? -14.469 -0.949 13.995 1.00 98.12 85 ALA A N 1
ATOM 665 C CA . ALA A 1 85 ? -15.681 -1.163 14.787 1.00 98.12 85 ALA A CA 1
ATOM 666 C C . ALA A 1 85 ? -15.460 -0.958 16.296 1.00 98.12 85 ALA A C 1
ATOM 668 O O . ALA A 1 85 ? -16.347 -0.480 17.000 1.00 98.12 85 ALA A O 1
ATOM 669 N N . GLN A 1 86 ? -14.263 -1.272 16.796 1.00 98.06 86 GLN A N 1
ATOM 670 C CA . GLN A 1 86 ? -13.863 -1.035 18.189 1.00 98.06 86 GLN A CA 1
ATOM 671 C C . GLN A 1 86 ? -13.426 0.418 18.459 1.00 98.06 86 GLN A C 1
ATOM 673 O O . GLN A 1 86 ? -13.041 0.748 19.580 1.00 98.06 86 GLN A O 1
ATOM 678 N N . GLY A 1 87 ? -13.438 1.294 17.448 1.00 97.31 87 GLY A N 1
ATOM 679 C CA . GLY A 1 87 ? -12.989 2.684 17.561 1.00 97.31 87 GLY A CA 1
ATOM 680 C C . GLY A 1 87 ? -11.466 2.855 17.604 1.00 97.31 87 GLY A C 1
ATOM 681 O O . GLY A 1 87 ? -10.973 3.965 17.817 1.00 97.31 87 GLY A O 1
ATOM 682 N N . ASN A 1 88 ? -10.693 1.789 17.372 1.00 98.00 88 ASN A N 1
ATOM 683 C CA . ASN A 1 88 ? -9.235 1.837 17.333 1.00 98.00 88 ASN A CA 1
ATOM 684 C C . ASN A 1 88 ? -8.744 2.307 15.956 1.00 98.00 88 ASN A C 1
ATOM 686 O O . ASN A 1 88 ? -8.261 1.525 15.134 1.00 98.00 88 ASN A O 1
ATOM 690 N N . LYS A 1 89 ? -8.859 3.619 15.721 1.00 96.94 89 LYS A N 1
ATOM 691 C CA . LYS A 1 89 ? -8.531 4.250 14.434 1.00 96.94 89 LYS A CA 1
ATOM 692 C C . LYS A 1 89 ? -7.099 3.980 13.975 1.00 96.94 89 LYS A C 1
ATOM 694 O O . LYS A 1 89 ? -6.901 3.718 12.798 1.00 96.94 89 LYS A O 1
ATOM 699 N N . LEU A 1 90 ? -6.128 3.995 14.892 1.00 97.44 90 LEU A N 1
ATOM 700 C CA . LEU A 1 90 ? -4.717 3.768 14.561 1.00 97.44 90 LEU A CA 1
ATOM 701 C C . LEU A 1 90 ? -4.486 2.353 14.018 1.00 97.44 90 LEU A C 1
ATOM 703 O O . LEU A 1 90 ? -3.837 2.174 12.994 1.00 97.44 90 LEU A O 1
ATOM 707 N N . ARG A 1 91 ? -5.023 1.321 14.681 1.00 97.94 91 ARG A N 1
ATOM 708 C CA . ARG A 1 91 ? -4.842 -0.052 14.189 1.00 97.94 91 ARG A CA 1
ATOM 709 C C . ARG A 1 91 ? -5.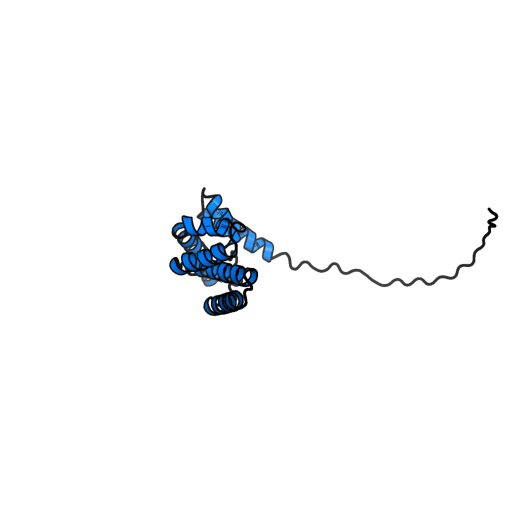631 -0.325 12.913 1.00 97.94 91 ARG A C 1
ATOM 711 O O . ARG A 1 91 ? -5.128 -1.038 12.049 1.00 97.94 91 ARG A O 1
ATOM 718 N N . ALA A 1 92 ? -6.823 0.254 12.785 1.00 98.44 92 ALA A N 1
ATOM 719 C CA . ALA A 1 92 ? -7.602 0.177 11.554 1.00 98.44 92 ALA A CA 1
ATOM 720 C C . ALA A 1 92 ? -6.846 0.812 10.374 1.00 98.44 92 ALA A C 1
ATOM 722 O O . ALA A 1 92 ? -6.719 0.198 9.320 1.00 98.44 92 ALA A O 1
ATOM 723 N N . GLU A 1 93 ? -6.275 2.001 10.575 1.00 98.31 93 GLU A N 1
ATOM 724 C CA . GLU A 1 93 ? -5.465 2.721 9.588 1.00 98.31 93 GLU A CA 1
ATOM 725 C C . GLU A 1 93 ? -4.257 1.901 9.124 1.00 98.31 93 GLU A C 1
ATOM 727 O O . GLU A 1 93 ? -4.092 1.688 7.922 1.00 98.31 93 GLU A O 1
ATOM 732 N N . ILE A 1 94 ? -3.480 1.348 10.060 1.00 97.44 94 ILE A N 1
ATOM 733 C CA . ILE A 1 94 ? -2.366 0.445 9.739 1.00 97.44 94 ILE A CA 1
ATOM 734 C C . ILE A 1 94 ? -2.855 -0.771 8.939 1.00 97.44 94 ILE A C 1
ATOM 736 O O . ILE A 1 94 ? -2.216 -1.151 7.957 1.00 97.44 94 ILE A O 1
ATOM 740 N N . GLY A 1 95 ? -3.978 -1.377 9.333 1.00 98.12 95 GLY A N 1
ATOM 741 C CA . GLY A 1 95 ? -4.561 -2.520 8.629 1.00 98.12 95 GLY A CA 1
ATOM 742 C C . GLY A 1 95 ? -4.930 -2.186 7.182 1.00 98.12 95 GLY A C 1
ATOM 743 O O . GLY A 1 95 ? -4.545 -2.907 6.261 1.00 98.12 95 GLY A O 1
ATOM 744 N N . TYR A 1 96 ? -5.587 -1.048 6.956 1.00 98.56 96 TYR A N 1
ATOM 745 C CA . TYR A 1 96 ? -5.916 -0.583 5.611 1.00 98.56 96 TYR A CA 1
ATOM 746 C C . TYR A 1 96 ? -4.680 -0.190 4.789 1.00 98.56 96 TYR A C 1
ATOM 748 O O . TYR A 1 96 ? -4.646 -0.475 3.592 1.00 98.56 96 TYR A O 1
ATOM 756 N N . ARG A 1 97 ? -3.623 0.366 5.402 1.00 98.06 97 ARG A N 1
ATOM 757 C CA . ARG A 1 97 ? -2.336 0.575 4.711 1.00 98.06 97 ARG A CA 1
ATOM 758 C C . ARG A 1 97 ? -1.757 -0.748 4.213 1.00 98.06 97 ARG A C 1
ATOM 760 O O . ARG A 1 97 ? -1.337 -0.832 3.062 1.00 98.06 97 ARG A O 1
ATOM 767 N N . ILE A 1 98 ? -1.719 -1.771 5.070 1.00 97.19 98 ILE A N 1
ATOM 768 C CA . ILE A 1 98 ? -1.195 -3.099 4.712 1.00 97.19 98 ILE A CA 1
ATOM 769 C C . ILE A 1 98 ? -2.025 -3.691 3.569 1.00 97.19 98 ILE A C 1
ATOM 771 O O . ILE A 1 98 ? -1.454 -4.162 2.589 1.00 97.19 98 ILE A O 1
ATOM 775 N N . ALA A 1 99 ? -3.356 -3.610 3.650 1.00 98.12 99 ALA A N 1
ATOM 776 C CA . ALA A 1 99 ? -4.246 -4.059 2.582 1.00 98.12 99 ALA A CA 1
ATOM 777 C C . ALA A 1 99 ? -3.973 -3.335 1.251 1.00 98.12 99 ALA A C 1
ATOM 779 O O . ALA A 1 99 ? -3.861 -3.990 0.217 1.00 98.12 99 ALA A O 1
ATOM 780 N N . GLY A 1 100 ? -3.775 -2.012 1.275 1.00 98.12 100 GLY A N 1
ATOM 781 C CA . GLY A 1 100 ? -3.389 -1.232 0.095 1.00 98.12 100 GLY A CA 1
ATOM 782 C C . GLY A 1 100 ? -2.044 -1.665 -0.497 1.00 98.12 100 GLY A C 1
ATOM 783 O O . GLY A 1 100 ? -1.927 -1.823 -1.711 1.00 98.12 100 GLY A O 1
ATOM 784 N N . GLY A 1 101 ? -1.046 -1.938 0.350 1.00 96.88 101 GLY A N 1
ATOM 785 C CA . GLY A 1 101 ? 0.245 -2.487 -0.077 1.00 96.88 101 GLY A CA 1
ATOM 786 C C . GLY A 1 101 ? 0.134 -3.877 -0.718 1.00 96.88 101 GLY A C 1
ATOM 787 O O . GLY A 1 101 ? 0.826 -4.166 -1.691 1.00 96.88 101 GLY A O 1
ATOM 788 N N . ILE A 1 102 ? -0.767 -4.732 -0.219 1.00 97.12 102 ILE A N 1
ATOM 789 C CA . ILE A 1 102 ? -1.049 -6.046 -0.820 1.00 97.12 102 ILE A CA 1
ATOM 790 C C . ILE A 1 102 ? -1.780 -5.882 -2.160 1.00 97.12 102 ILE A C 1
ATOM 792 O O . ILE A 1 102 ? -1.489 -6.599 -3.114 1.00 97.12 102 ILE A O 1
ATOM 796 N N . SER A 1 103 ? -2.715 -4.939 -2.277 1.00 97.81 103 SER A N 1
ATOM 797 C CA . SER A 1 103 ? -3.367 -4.660 -3.562 1.00 97.81 103 SER A CA 1
ATOM 798 C C . SER A 1 103 ? -2.382 -4.113 -4.600 1.00 97.81 103 SER A C 1
ATOM 800 O O . SER A 1 103 ? -2.467 -4.509 -5.761 1.00 97.81 103 SER A O 1
ATOM 802 N N . LEU A 1 104 ? -1.387 -3.307 -4.198 1.00 97.62 104 LEU A N 1
ATOM 803 C CA . LEU A 1 104 ? -0.284 -2.918 -5.089 1.00 97.62 104 LEU A CA 1
ATOM 804 C C . LEU A 1 104 ? 0.459 -4.143 -5.633 1.00 97.62 104 LEU A C 1
ATOM 806 O O . LEU A 1 104 ? 0.720 -4.199 -6.833 1.00 97.62 104 LEU A O 1
ATOM 810 N N . SER A 1 105 ? 0.766 -5.137 -4.791 1.00 95.19 105 SER A N 1
ATOM 811 C CA . SER A 1 105 ? 1.483 -6.333 -5.254 1.00 95.19 105 SER A CA 1
ATOM 812 C C . SER A 1 105 ? 0.669 -7.228 -6.180 1.00 95.19 105 SER A C 1
ATOM 814 O O . SER A 1 105 ? 1.232 -7.879 -7.055 1.00 95.19 105 SER A O 1
ATOM 816 N 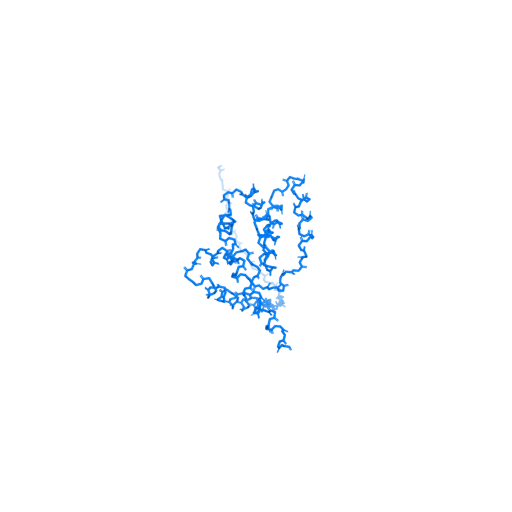N . LYS A 1 106 ? -0.657 -7.218 -6.038 1.00 94.88 106 LYS A N 1
ATOM 817 C CA . LYS A 1 106 ? -1.587 -7.951 -6.907 1.00 94.88 106 LYS A CA 1
ATOM 818 C C . LYS A 1 106 ? -1.955 -7.203 -8.191 1.00 94.88 106 LYS A C 1
ATOM 820 O O . LYS A 1 106 ? -2.673 -7.757 -9.019 1.00 94.88 106 LYS A O 1
ATOM 825 N N . GLY A 1 107 ? -1.520 -5.952 -8.345 1.00 96.31 107 GLY A N 1
ATOM 826 C CA . GLY A 1 107 ? -1.954 -5.082 -9.439 1.00 96.31 107 GLY A CA 1
ATOM 827 C C . GLY A 1 107 ? -3.440 -4.694 -9.375 1.00 96.31 107 GLY A C 1
ATOM 828 O O . GLY A 1 107 ? -4.047 -4.380 -10.396 1.00 96.31 107 GLY A O 1
ATOM 829 N N . ASP A 1 108 ? -4.035 -4.732 -8.183 1.00 97.94 108 ASP A N 1
ATOM 830 C CA . ASP A 1 108 ? -5.457 -4.491 -7.935 1.00 97.94 108 ASP A CA 1
ATOM 831 C C . ASP A 1 108 ? -5.727 -2.993 -7.713 1.00 97.94 108 ASP A C 1
ATOM 833 O O . ASP A 1 108 ? -5.634 -2.476 -6.598 1.00 97.94 108 ASP A O 1
ATOM 837 N N . LEU A 1 109 ? -6.049 -2.281 -8.796 1.00 98.50 109 LEU A N 1
ATOM 838 C CA . LEU A 1 109 ? -6.302 -0.837 -8.769 1.00 98.50 109 LEU A CA 1
ATOM 839 C C . LEU A 1 109 ? -7.482 -0.448 -7.867 1.00 98.50 109 LEU A C 1
ATOM 841 O O . LEU A 1 109 ? -7.411 0.561 -7.160 1.00 98.50 109 LEU A O 1
ATOM 845 N N . ASP A 1 110 ? -8.555 -1.235 -7.877 1.00 98.56 110 ASP A N 1
ATOM 846 C CA . ASP A 1 110 ? -9.754 -0.938 -7.094 1.00 98.56 110 ASP A CA 1
ATOM 847 C C . ASP A 1 110 ? -9.480 -1.114 -5.599 1.00 98.56 110 ASP A C 1
ATOM 849 O O . ASP A 1 110 ? -9.863 -0.258 -4.792 1.00 98.56 110 ASP A O 1
ATOM 853 N N . GLY A 1 111 ? -8.736 -2.157 -5.223 1.00 98.44 111 GLY A N 1
ATOM 854 C CA . GLY A 1 111 ? -8.261 -2.346 -3.856 1.00 98.44 111 GLY A CA 1
ATOM 855 C C . GLY A 1 111 ? -7.302 -1.246 -3.404 1.00 98.44 111 GLY A C 1
ATOM 856 O O . GLY A 1 111 ? -7.470 -0.708 -2.310 1.00 98.44 111 GLY A O 1
ATOM 857 N N . VAL A 1 112 ? -6.354 -0.824 -4.251 1.00 98.50 112 VAL A N 1
ATOM 858 C CA . VAL A 1 112 ? -5.463 0.318 -3.959 1.00 98.50 112 VAL A CA 1
ATOM 859 C C . VAL A 1 112 ? -6.281 1.569 -3.640 1.00 98.50 112 VAL A C 1
ATOM 861 O O . VAL A 1 112 ? -6.091 2.177 -2.584 1.00 98.50 112 VAL A O 1
ATOM 864 N N . ASN A 1 113 ? -7.233 1.925 -4.506 1.00 98.69 113 ASN A N 1
ATOM 865 C CA . ASN A 1 113 ? -8.078 3.099 -4.295 1.00 98.69 113 ASN A CA 1
ATOM 866 C C . ASN A 1 113 ? -8.927 2.966 -3.026 1.00 98.69 113 ASN A C 1
ATOM 868 O O . ASN A 1 113 ? -9.020 3.910 -2.242 1.00 98.69 113 ASN A O 1
ATOM 872 N N . THR A 1 114 ? -9.511 1.795 -2.787 1.00 98.62 114 THR A N 1
ATOM 873 C CA . THR A 1 114 ? -10.391 1.555 -1.639 1.00 98.62 114 THR A CA 1
ATOM 874 C C . THR A 1 114 ? -9.629 1.628 -0.318 1.00 98.62 114 THR A C 1
ATOM 876 O O . THR A 1 114 ? -10.008 2.377 0.588 1.00 98.62 114 THR A O 1
ATOM 879 N N . TYR A 1 115 ? -8.538 0.874 -0.191 1.00 98.62 115 TYR A N 1
ATOM 880 C CA . TYR A 1 115 ? -7.854 0.705 1.087 1.00 98.62 115 TYR A CA 1
ATOM 881 C C . TYR A 1 115 ? -7.011 1.924 1.457 1.00 98.62 115 TYR A C 1
ATOM 883 O O . TYR A 1 115 ? -7.045 2.345 2.614 1.00 98.62 115 TYR A O 1
ATOM 891 N N . PHE A 1 116 ? -6.350 2.585 0.500 1.00 98.50 116 PHE A N 1
ATOM 892 C CA . PHE A 1 116 ? -5.670 3.846 0.812 1.00 98.50 116 PHE A CA 1
ATOM 893 C C . PHE A 1 116 ? -6.647 4.998 1.070 1.00 98.50 116 PHE A C 1
ATOM 895 O O . PHE A 1 116 ? -6.341 5.857 1.897 1.00 98.50 116 PHE A O 1
ATOM 902 N N . SER A 1 117 ? -7.846 5.006 0.472 1.00 98.44 117 SER A N 1
ATOM 903 C CA . SER A 1 117 ? -8.887 5.985 0.840 1.00 98.44 117 SER A CA 1
ATOM 904 C C . SER A 1 117 ? -9.355 5.786 2.280 1.00 98.44 117 SER A C 1
ATOM 906 O O . SER A 1 117 ? -9.447 6.749 3.044 1.00 98.44 117 SER A O 1
ATOM 908 N N . LYS A 1 118 ? -9.575 4.531 2.689 1.00 98.31 118 LYS A N 1
ATOM 909 C CA . LYS A 1 118 ? -9.881 4.180 4.081 1.00 98.31 118 LYS A CA 1
ATOM 910 C C . LYS A 1 118 ? -8.759 4.601 5.033 1.00 98.31 118 LYS A C 1
ATOM 912 O O . LYS A 1 118 ? -9.040 5.297 6.009 1.00 98.31 118 LYS A O 1
ATOM 917 N N . ALA A 1 119 ? -7.504 4.273 4.725 1.00 98.19 119 ALA A N 1
ATOM 918 C CA . ALA A 1 119 ? -6.355 4.688 5.531 1.00 98.19 119 ALA A CA 1
ATOM 919 C C . ALA A 1 119 ? -6.261 6.222 5.653 1.00 98.19 119 ALA A C 1
ATOM 921 O O . ALA A 1 119 ? -6.147 6.742 6.761 1.00 98.19 119 ALA A O 1
ATOM 922 N N . THR A 1 120 ? -6.423 6.955 4.544 1.00 97.50 120 THR A N 1
ATOM 923 C CA . THR A 1 120 ? -6.439 8.432 4.523 1.00 97.50 120 THR A CA 1
ATOM 924 C C . THR A 1 120 ? -7.531 9.000 5.428 1.00 97.50 120 THR A C 1
ATOM 926 O O . THR A 1 120 ? -7.271 9.906 6.215 1.00 97.50 120 THR A O 1
ATOM 929 N N . SER A 1 121 ? -8.746 8.442 5.369 1.00 97.81 121 SER A N 1
ATOM 930 C CA . SER A 1 121 ? -9.879 8.923 6.172 1.00 97.81 121 SER A CA 1
ATOM 931 C C . SER A 1 121 ? -9.659 8.794 7.685 1.00 97.81 121 SER A C 1
ATOM 933 O O . SER A 1 121 ? -10.220 9.566 8.461 1.00 97.81 121 SER A O 1
ATOM 935 N N . LEU A 1 122 ? -8.828 7.836 8.106 1.00 97.62 122 LEU A N 1
ATOM 936 C CA . LEU A 1 122 ? -8.497 7.591 9.509 1.00 97.62 122 LEU A CA 1
ATOM 937 C C . LEU A 1 122 ? -7.258 8.375 9.964 1.00 97.62 122 LEU A C 1
ATOM 939 O O . LEU A 1 122 ? -7.230 8.846 11.101 1.00 97.62 122 LEU A O 1
ATOM 943 N N . ALA A 1 123 ? -6.256 8.514 9.091 1.00 94.06 123 ALA A N 1
ATOM 944 C CA . ALA A 1 123 ? -4.990 9.200 9.364 1.00 94.06 123 ALA A CA 1
ATOM 945 C C . ALA A 1 123 ? -5.086 10.736 9.334 1.00 94.06 123 ALA A C 1
ATOM 947 O O . ALA A 1 123 ? -4.267 11.421 9.961 1.00 94.06 123 ALA A O 1
ATOM 948 N N . GLY A 1 124 ? -6.038 11.278 8.566 1.00 91.00 124 GLY A N 1
ATOM 949 C CA . GLY A 1 124 ? -6.061 12.697 8.217 1.00 91.00 124 GLY A CA 1
ATOM 950 C C . GLY A 1 124 ? -4.794 13.092 7.455 1.00 91.00 124 GLY A C 1
ATOM 951 O O . GLY A 1 124 ? -4.342 12.373 6.565 1.00 91.00 124 GLY A O 1
ATOM 952 N N . ASP A 1 125 ? -4.183 14.208 7.849 1.00 90.69 125 ASP A N 1
ATOM 953 C CA . ASP A 1 125 ? -2.998 14.763 7.177 1.00 90.69 125 ASP A CA 1
ATOM 954 C C . ASP A 1 125 ? -1.663 14.176 7.675 1.00 90.69 125 ASP A C 1
ATOM 956 O O . ASP A 1 125 ? -0.593 14.581 7.224 1.00 90.69 125 ASP A O 1
ATOM 960 N N . SER A 1 126 ? -1.702 13.201 8.591 1.00 93.00 126 SER A N 1
ATOM 961 C CA . SER A 1 126 ? -0.495 12.610 9.197 1.00 93.00 126 SER A CA 1
ATOM 962 C C . SER A 1 126 ? 0.337 11.778 8.212 1.00 93.00 126 SER A C 1
ATOM 964 O O . SER A 1 126 ? 1.529 11.575 8.433 1.00 93.00 126 SER A O 1
ATOM 966 N N . HIS A 1 127 ? -0.289 11.300 7.132 1.00 95.00 127 HIS A N 1
ATOM 967 C CA . HIS A 1 127 ? 0.298 10.393 6.143 1.00 95.00 127 HIS A CA 1
ATOM 968 C C . HIS A 1 127 ? 0.025 10.890 4.712 1.00 95.00 127 HIS A C 1
ATOM 970 O O . HIS A 1 127 ? -0.839 10.349 4.014 1.00 95.00 127 HIS A O 1
ATOM 976 N N . PRO A 1 128 ? 0.742 11.931 4.243 1.00 95.75 128 PRO A N 1
ATOM 977 C CA . PRO A 1 128 ? 0.517 12.517 2.920 1.00 95.75 128 PRO A CA 1
ATOM 978 C C . PRO A 1 128 ? 0.757 11.525 1.771 1.00 95.75 128 PRO A C 1
ATOM 980 O O . PRO A 1 128 ? 0.139 11.654 0.713 1.00 95.75 128 PRO A O 1
ATOM 983 N N . GLU A 1 129 ? 1.589 10.496 1.977 1.00 97.06 129 GLU A N 1
ATOM 984 C CA . GLU A 1 129 ? 1.804 9.416 1.008 1.00 97.06 129 GLU A CA 1
ATOM 985 C C . GLU A 1 129 ? 0.506 8.726 0.553 1.00 97.06 129 GLU A C 1
ATOM 987 O O . GLU A 1 129 ? 0.421 8.312 -0.603 1.00 97.06 129 GLU A O 1
ATOM 992 N N . TYR A 1 130 ? -0.531 8.649 1.398 1.00 97.88 130 TYR A N 1
ATOM 993 C CA . TYR A 1 130 ? -1.807 8.046 1.003 1.00 97.88 130 TYR A CA 1
ATOM 994 C C . TYR A 1 130 ? -2.559 8.901 -0.025 1.00 97.88 130 TYR A C 1
ATOM 996 O O . TYR A 1 130 ? -3.179 8.380 -0.947 1.00 97.88 130 TYR A O 1
ATOM 1004 N N . GLN A 1 131 ? -2.470 10.226 0.067 1.00 97.25 131 GLN A N 1
ATOM 1005 C CA . GLN A 1 131 ? -3.084 11.102 -0.931 1.00 97.25 131 GLN A CA 1
ATOM 1006 C C . GLN A 1 131 ? -2.316 11.054 -2.256 1.00 97.25 131 GLN A C 1
ATOM 1008 O O . GLN A 1 131 ? -2.920 11.101 -3.328 1.00 97.25 131 GLN A O 1
ATOM 1013 N N . ILE A 1 132 ? -0.986 10.952 -2.192 1.00 97.62 132 ILE A N 1
ATOM 1014 C CA . ILE A 1 132 ? -0.132 10.866 -3.381 1.00 97.62 132 ILE A CA 1
ATOM 1015 C C . ILE A 1 132 ? -0.403 9.561 -4.135 1.00 97.62 132 ILE A C 1
ATOM 1017 O O . ILE A 1 132 ? -0.624 9.599 -5.346 1.00 97.62 132 ILE A O 1
ATOM 1021 N N . ILE A 1 133 ? -0.447 8.422 -3.432 1.00 98.00 133 ILE A N 1
ATOM 1022 C CA . ILE A 1 133 ? -0.705 7.126 -4.074 1.00 98.00 133 ILE A CA 1
ATOM 1023 C C . ILE A 1 133 ? -2.096 7.080 -4.713 1.00 98.00 133 ILE A C 1
ATOM 1025 O O . ILE A 1 133 ? -2.237 6.533 -5.799 1.00 98.00 133 ILE A O 1
ATOM 1029 N N . LEU A 1 134 ? -3.109 7.711 -4.105 1.00 98.19 134 LEU A N 1
ATOM 1030 C CA . LEU A 1 134 ? -4.456 7.796 -4.680 1.00 98.19 134 LEU A CA 1
ATOM 1031 C C . LEU A 1 134 ? -4.494 8.645 -5.959 1.00 98.19 134 LEU A C 1
ATOM 1033 O O . LEU A 1 134 ? -5.180 8.284 -6.912 1.00 98.19 134 LEU A O 1
ATOM 1037 N N . LYS A 1 135 ? -3.735 9.748 -6.012 1.00 98.25 135 LYS A N 1
ATOM 1038 C CA . LYS A 1 135 ? -3.625 10.596 -7.215 1.00 98.25 135 LYS A CA 1
ATOM 1039 C C . LYS A 1 135 ? -2.893 9.904 -8.364 1.00 98.25 135 LYS A C 1
ATOM 1041 O O . LYS A 1 135 ? -3.192 10.190 -9.518 1.00 98.25 135 LYS A O 1
ATOM 1046 N N . LYS A 1 136 ? -1.943 9.022 -8.041 1.00 98.19 136 LYS A N 1
ATOM 1047 C CA . LYS A 1 136 ? -1.086 8.303 -8.996 1.00 98.19 136 LYS A CA 1
ATOM 1048 C C . LYS A 1 136 ? -1.365 6.797 -9.008 1.00 98.19 136 LYS A C 1
ATOM 1050 O O . LYS A 1 136 ? -0.455 5.995 -9.206 1.00 98.19 136 LYS A O 1
ATOM 1055 N N . SER A 1 137 ? -2.600 6.379 -8.721 1.00 98.00 137 SER A N 1
ATOM 1056 C CA . SER A 1 137 ? -2.899 4.970 -8.426 1.00 98.00 137 SER A CA 1
ATOM 1057 C C . SER A 1 137 ? -2.669 4.049 -9.623 1.00 98.00 137 SER A C 1
ATOM 1059 O O . SER A 1 137 ? -2.179 2.932 -9.459 1.00 98.00 137 SER A O 1
ATOM 1061 N N . ARG A 1 138 ? -2.936 4.530 -10.843 1.00 98.31 138 ARG A N 1
ATOM 1062 C CA . ARG A 1 138 ? -2.657 3.785 -12.080 1.00 98.31 138 ARG A CA 1
ATOM 1063 C C . ARG A 1 138 ? -1.159 3.625 -12.320 1.00 98.31 138 ARG A C 1
ATOM 1065 O O . ARG A 1 138 ? -0.710 2.517 -12.610 1.00 98.31 138 ARG A O 1
ATOM 1072 N N . GLU A 1 139 ? -0.388 4.702 -12.186 1.00 98.25 139 GLU A N 1
ATOM 1073 C CA . GLU A 1 139 ? 1.070 4.665 -12.323 1.00 98.25 139 GLU A CA 1
ATOM 1074 C C . GLU A 1 139 ? 1.697 3.761 -11.260 1.00 98.25 139 GLU A C 1
ATOM 1076 O O . GLU A 1 139 ? 2.551 2.933 -11.574 1.00 98.25 139 GLU A O 1
ATOM 1081 N N . ALA A 1 140 ? 1.229 3.870 -10.018 1.00 98.19 140 ALA A N 1
ATOM 1082 C CA . ALA A 1 140 ? 1.674 3.055 -8.900 1.00 98.19 140 ALA A CA 1
ATOM 1083 C C . ALA A 1 140 ? 1.451 1.559 -9.137 1.00 98.19 140 ALA A C 1
ATOM 1085 O O . ALA A 1 140 ? 2.372 0.768 -8.946 1.00 98.19 140 ALA A O 1
ATOM 1086 N N . VAL A 1 141 ? 0.256 1.172 -9.594 1.00 98.31 141 VAL A N 1
ATOM 1087 C CA . VAL A 1 141 ? -0.059 -0.219 -9.951 1.00 98.31 141 VAL A CA 1
ATOM 1088 C C . VAL A 1 141 ? 0.825 -0.709 -11.097 1.00 98.31 141 VAL A C 1
ATOM 1090 O O . VAL A 1 141 ? 1.348 -1.819 -11.032 1.00 98.31 141 VAL A O 1
ATOM 1093 N N . ALA A 1 142 ? 1.059 0.116 -12.121 1.00 98.00 142 ALA A N 1
ATOM 1094 C CA . ALA A 1 142 ? 1.926 -0.253 -13.238 1.00 98.00 142 ALA A CA 1
ATOM 1095 C C . ALA A 1 142 ? 3.393 -0.449 -12.809 1.00 98.00 142 ALA A C 1
ATOM 1097 O O . ALA A 1 142 ? 4.049 -1.391 -13.259 1.00 98.00 142 ALA A O 1
ATOM 1098 N N . VAL A 1 143 ? 3.913 0.420 -11.935 1.00 97.75 143 VAL A N 1
ATOM 1099 C CA . VAL A 1 143 ? 5.263 0.297 -11.363 1.00 97.75 143 VAL A CA 1
ATOM 1100 C C . VAL A 1 143 ? 5.363 -0.938 -10.471 1.00 97.75 143 VAL A C 1
ATOM 1102 O O . VAL A 1 143 ? 6.287 -1.732 -10.642 1.00 97.75 143 VAL A O 1
ATOM 1105 N N . ALA A 1 144 ? 4.403 -1.137 -9.564 1.00 96.81 144 ALA A N 1
ATOM 1106 C CA . ALA A 1 144 ? 4.374 -2.290 -8.672 1.00 96.81 144 ALA A CA 1
ATOM 1107 C C . ALA A 1 144 ? 4.297 -3.608 -9.454 1.00 96.81 144 ALA A C 1
ATOM 1109 O O . ALA A 1 144 ? 5.062 -4.524 -9.172 1.00 96.81 144 ALA A O 1
ATOM 1110 N N . GLY A 1 145 ? 3.452 -3.686 -10.485 1.00 95.94 145 GLY A N 1
ATOM 1111 C CA . GLY A 1 145 ? 3.340 -4.877 -11.328 1.00 95.94 145 GLY A CA 1
ATOM 1112 C C . GLY A 1 145 ? 4.668 -5.263 -11.986 1.00 95.94 145 GLY A C 1
ATOM 1113 O O . GLY A 1 145 ? 5.062 -6.426 -11.932 1.00 95.94 145 GLY A O 1
ATOM 1114 N N . LYS A 1 146 ? 5.404 -4.288 -12.539 1.00 95.69 146 LYS A N 1
ATOM 1115 C CA . LYS A 1 146 ? 6.753 -4.527 -13.088 1.00 95.69 146 LYS A CA 1
ATOM 1116 C C . LYS A 1 146 ? 7.726 -4.990 -12.009 1.00 95.69 146 LYS A C 1
ATOM 1118 O O . LYS A 1 146 ? 8.466 -5.939 -12.227 1.00 95.69 146 LYS A O 1
ATOM 1123 N N . TYR A 1 147 ? 7.693 -4.332 -10.853 1.00 95.00 147 TYR A N 1
ATOM 1124 C CA . TYR A 1 147 ? 8.559 -4.654 -9.729 1.00 95.00 147 TYR A CA 1
ATOM 1125 C C . TYR A 1 147 ? 8.380 -6.105 -9.274 1.00 95.00 147 TYR A C 1
ATOM 1127 O O . TYR A 1 147 ? 9.349 -6.852 -9.234 1.00 95.00 147 TYR A O 1
ATOM 1135 N N . TYR A 1 148 ? 7.148 -6.528 -8.977 1.00 92.62 148 TYR A N 1
ATOM 1136 C CA . TYR A 1 148 ? 6.878 -7.862 -8.435 1.00 92.62 148 TYR A CA 1
ATOM 1137 C C . TYR A 1 148 ? 7.057 -8.990 -9.460 1.00 92.62 148 TYR A C 1
ATOM 1139 O O . TYR A 1 148 ? 7.556 -10.053 -9.092 1.00 92.62 148 TYR A O 1
ATOM 1147 N N . ALA A 1 149 ? 6.764 -8.752 -10.744 1.00 91.12 149 ALA A N 1
ATOM 1148 C CA . ALA A 1 149 ? 6.979 -9.745 -11.801 1.00 91.12 149 ALA A CA 1
ATOM 1149 C C . ALA A 1 149 ? 8.450 -10.194 -11.919 1.00 91.12 149 ALA A C 1
ATOM 1151 O O . ALA A 1 149 ? 8.737 -11.338 -12.280 1.00 91.12 149 ALA A O 1
ATOM 1152 N N . GLU A 1 150 ? 9.397 -9.312 -11.595 1.00 84.81 150 GLU A N 1
ATOM 1153 C CA . GLU A 1 150 ? 10.828 -9.629 -11.614 1.00 84.81 150 GLU A CA 1
ATOM 1154 C C . GLU A 1 150 ? 11.240 -10.549 -10.461 1.00 84.81 150 GLU A C 1
ATOM 1156 O O . GLU A 1 150 ? 12.098 -11.411 -10.650 1.00 84.81 150 GLU A O 1
ATOM 1161 N N . PHE A 1 151 ? 10.597 -10.438 -9.295 1.00 78.50 151 PHE A N 1
ATOM 1162 C CA . PHE A 1 151 ? 10.835 -11.354 -8.176 1.00 78.50 151 PHE A CA 1
ATOM 1163 C C . PHE A 1 151 ? 10.258 -12.744 -8.441 1.00 78.50 151 PHE A C 1
ATOM 1165 O O . PHE A 1 151 ? 10.898 -13.742 -8.106 1.00 78.50 151 PHE A O 1
ATOM 1172 N N . ASP A 1 152 ? 9.090 -12.821 -9.078 1.00 72.12 152 ASP A N 1
ATOM 1173 C CA . ASP A 1 152 ? 8.509 -14.100 -9.495 1.00 72.12 152 ASP A CA 1
ATOM 1174 C C . ASP A 1 152 ? 9.391 -14.784 -10.549 1.00 72.12 152 ASP A C 1
ATOM 1176 O O . ASP A 1 152 ? 9.650 -15.985 -10.473 1.00 72.12 152 ASP A O 1
ATOM 1180 N N . SER A 1 153 ? 9.939 -14.003 -11.486 1.00 63.41 153 SER A N 1
ATOM 1181 C CA . SER A 1 153 ? 10.854 -14.497 -12.523 1.00 63.41 153 SER A CA 1
ATOM 1182 C C . SER A 1 153 ? 12.206 -14.949 -11.957 1.00 63.41 153 SER A C 1
ATOM 1184 O O . SER A 1 153 ? 12.758 -15.949 -12.413 1.00 63.41 153 SER A O 1
ATOM 1186 N N . ALA A 1 154 ? 12.737 -14.249 -10.949 1.00 58.84 154 ALA A N 1
ATOM 1187 C CA . ALA A 1 154 ? 13.993 -14.604 -10.288 1.00 58.84 154 ALA A CA 1
ATOM 1188 C C . ALA A 1 154 ? 13.875 -15.871 -9.421 1.00 58.84 154 ALA A C 1
ATOM 1190 O O . ALA A 1 154 ? 14.823 -16.649 -9.344 1.00 58.84 154 ALA A O 1
ATOM 1191 N N . ASN A 1 155 ? 12.710 -16.119 -8.810 1.00 54.94 155 ASN A N 1
ATOM 1192 C CA . ASN A 1 155 ? 12.457 -17.330 -8.020 1.00 54.94 155 ASN A CA 1
ATOM 1193 C C . ASN A 1 155 ? 12.220 -18.587 -8.880 1.00 54.94 155 ASN A C 1
ATOM 1195 O O . ASN A 1 155 ? 12.304 -19.692 -8.356 1.00 54.94 155 ASN A O 1
ATOM 1199 N N . LEU A 1 156 ? 11.929 -18.442 -10.178 1.00 43.53 156 LEU A N 1
ATOM 1200 C CA . LEU A 1 156 ? 11.763 -19.562 -11.118 1.00 43.53 156 LEU A CA 1
ATOM 1201 C C . LEU A 1 156 ? 13.089 -20.068 -11.716 1.00 43.53 156 LEU A C 1
ATOM 1203 O O . LEU A 1 156 ? 13.090 -21.081 -12.413 1.00 43.53 156 LEU A O 1
ATOM 1207 N N . GLN A 1 157 ? 14.206 -19.373 -11.475 1.00 38.88 157 GLN A N 1
ATOM 1208 C CA . GLN A 1 157 ? 15.539 -19.736 -11.984 1.00 38.88 157 GLN A CA 1
ATOM 1209 C C . GLN A 1 157 ? 16.517 -20.212 -10.891 1.00 38.88 157 GLN A C 1
ATOM 1211 O O . GLN A 1 157 ? 17.692 -20.426 -11.192 1.00 38.88 157 GLN A O 1
ATOM 1216 N N . ALA A 1 158 ? 16.051 -20.376 -9.648 1.00 40.94 158 ALA A N 1
ATOM 1217 C CA . ALA A 1 158 ? 16.820 -20.884 -8.506 1.00 40.94 158 ALA A CA 1
ATOM 1218 C C . ALA A 1 158 ? 16.333 -22.279 -8.091 1.00 40.94 158 ALA A C 1
ATOM 1220 O O . ALA A 1 158 ? 17.192 -23.090 -7.676 1.00 40.94 158 ALA A O 1
#

Secondary structure (DSSP, 8-state):
------------------------------SSHHHHHHHHHHHHHHHHTT-HHHHHHHHHHS-SSGGG--S-HHHHHHHHHHHHHTT-HHHHHHHHHHHHHHHHHHT-HHHHHHHHHHHHHHHGGG-HHHHHHHHTHHHHHHHHHHHHHHHHHHHT--

Foldseek 3Di:
DYDDDDDDDDDDDDDDDDDDDDDDDDDPPPPPVVVQLVVLLVLLCVLCDPVPLLSVLCNVQADSPPVVLPDDLVRLQVQLVVCVVVVVLVSVLVSLSSSLNVCLLVLNLVSVLVSLVSNCVSCPPVCCSSVVCNVCVNSSSVSNPVSNVVVVVVVVVD

Radius of gyration: 27.27 Å; chains: 1; bounding box: 60×48×79 Å